Protein AF-A0A840P3N3-F1 (afdb_monomer_lite)

Foldseek 3Di:
DAFPDWDAQDWDADPPGRTLDGGDTDGHHPPGDDDRDDDPDRPDPPPDD

pLDDT: mean 75.75, std 15.87, range [43.78, 92.69]

InterPro domains:
  IPR027417 P-loop containing nucleoside triphosphate hydrolase [G3DSA:3.40.50.300] (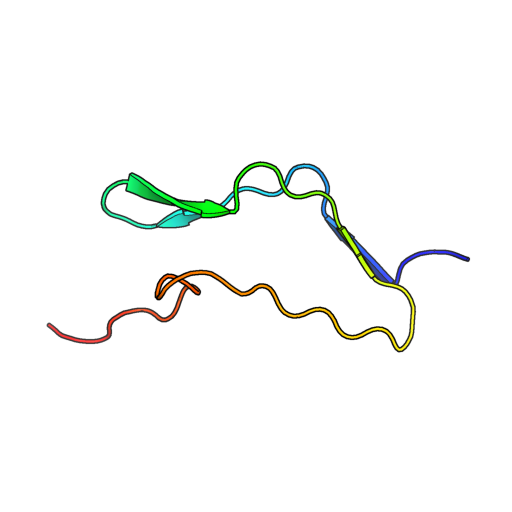1-45)
  IPR027417 P-loop containing nucleoside triphosphate hydrolase [SSF52540] (3-44)

Organism: NCBI:txid1073253

Radius of gyration: 13.56 Å; chains: 1; bounding box: 46×17×27 Å

Structure (mmCIF, N/CA/C/O backbone):
data_AF-A0A840P3N3-F1
#
_entry.id   AF-A0A840P3N3-F1
#
loop_
_atom_site.group_PDB
_atom_site.id
_atom_site.type_symbol
_atom_site.label_atom_id
_atom_site.label_alt_id
_atom_site.label_comp_id
_atom_site.label_asym_id
_atom_site.label_entity_id
_atom_site.label_seq_id
_atom_site.pdbx_PDB_ins_code
_atom_site.Cartn_x
_atom_site.Cartn_y
_atom_site.Cartn_z
_atom_site.occupancy
_atom_site.B_iso_or_equiv
_atom_site.auth_seq_id
_atom_site.auth_comp_id
_atom_site.auth_asym_id
_atom_site.auth_atom_id
_atom_site.pdbx_PDB_model_num
ATOM 1 N N . MET A 1 1 ? -19.578 3.943 8.065 1.00 65.94 1 MET A N 1
ATOM 2 C CA . MET A 1 1 ? -18.316 3.852 8.836 1.00 65.94 1 MET A CA 1
ATOM 3 C C . MET A 1 1 ? -17.262 4.628 8.056 1.00 65.94 1 MET A C 1
ATOM 5 O O . MET A 1 1 ? -17.309 4.540 6.836 1.00 65.94 1 MET A O 1
ATOM 9 N N . ARG A 1 2 ? -16.409 5.445 8.688 1.00 84.50 2 ARG A N 1
ATOM 10 C CA . ARG A 1 2 ? -15.353 6.191 7.970 1.00 84.50 2 ARG A CA 1
ATOM 11 C C . ARG A 1 2 ? -14.035 5.411 8.060 1.00 84.50 2 ARG A C 1
ATOM 13 O O . ARG A 1 2 ? -13.738 4.948 9.164 1.00 84.50 2 ARG A O 1
ATOM 20 N N . PRO A 1 3 ? -13.289 5.233 6.956 1.00 88.12 3 PRO A N 1
ATOM 21 C CA . PRO A 1 3 ? -11.982 4.593 7.007 1.00 88.12 3 PRO A CA 1
ATOM 22 C C . PRO A 1 3 ? -11.007 5.442 7.826 1.00 88.12 3 PRO A C 1
ATOM 24 O O . PRO A 1 3 ? -11.131 6.666 7.899 1.00 88.12 3 PRO A O 1
ATOM 27 N N . VAL A 1 4 ? -10.054 4.775 8.471 1.00 92.12 4 VAL A N 1
ATOM 28 C CA . VAL A 1 4 ? -8.982 5.432 9.234 1.00 92.12 4 VAL A CA 1
ATOM 29 C C . VAL A 1 4 ? -7.817 5.778 8.309 1.00 92.12 4 VAL A C 1
ATOM 31 O O . VAL A 1 4 ? -7.144 6.786 8.509 1.00 92.12 4 VAL A O 1
ATOM 34 N N . VAL A 1 5 ? -7.600 4.959 7.278 1.00 90.50 5 VAL A N 1
ATOM 35 C CA . VAL A 1 5 ? -6.624 5.202 6.213 1.00 90.50 5 VAL A CA 1
ATOM 36 C C . VAL A 1 5 ? -7.304 4.972 4.873 1.00 90.50 5 VAL A C 1
ATOM 38 O O . VAL A 1 5 ? -7.991 3.969 4.688 1.00 90.50 5 VAL A O 1
ATOM 41 N N . GLU A 1 6 ? -7.080 5.884 3.934 1.00 92.12 6 GLU A N 1
ATOM 42 C CA . GLU A 1 6 ? -7.569 5.788 2.564 1.00 92.12 6 GLU A CA 1
ATOM 43 C C . GLU A 1 6 ? -6.435 6.138 1.597 1.00 92.12 6 GLU A C 1
ATOM 45 O O . GLU A 1 6 ? -5.702 7.111 1.786 1.00 92.12 6 GLU A O 1
ATOM 50 N N . LEU A 1 7 ? -6.255 5.286 0.594 1.00 89.69 7 LEU A N 1
ATOM 51 C CA . LEU A 1 7 ? -5.275 5.413 -0.474 1.00 89.69 7 LEU A CA 1
ATOM 52 C C . LEU A 1 7 ? -6.035 5.348 -1.793 1.00 89.69 7 LEU A C 1
ATOM 54 O O . LEU A 1 7 ? -6.662 4.332 -2.086 1.00 89.69 7 LEU A O 1
ATOM 58 N N . GLU A 1 8 ? -5.928 6.391 -2.607 1.00 92.69 8 GLU A N 1
ATOM 59 C CA . GLU A 1 8 ? -6.511 6.420 -3.947 1.00 92.69 8 GLU A CA 1
ATOM 60 C C . GLU A 1 8 ? -5.415 6.355 -5.007 1.00 92.69 8 GLU A C 1
ATOM 62 O O . GLU A 1 8 ? -4.485 7.165 -5.002 1.00 92.69 8 GLU A O 1
ATOM 67 N N . ARG A 1 9 ? -5.528 5.382 -5.923 1.00 90.69 9 ARG A N 1
ATOM 68 C CA . ARG A 1 9 ? -4.621 5.193 -7.075 1.00 90.69 9 ARG A CA 1
ATOM 69 C C . ARG A 1 9 ? -3.132 5.318 -6.721 1.00 90.69 9 ARG A C 1
ATOM 71 O O . ARG A 1 9 ? -2.329 5.840 -7.495 1.00 90.69 9 ARG A O 1
ATOM 78 N N . ALA A 1 10 ? -2.742 4.804 -5.560 1.00 85.50 10 ALA A N 1
ATOM 79 C CA . ALA A 1 10 ? -1.383 4.891 -5.061 1.00 85.50 10 ALA A CA 1
ATOM 80 C C . ALA A 1 10 ? -0.414 4.111 -5.966 1.00 85.50 10 ALA A C 1
ATOM 82 O O . ALA A 1 10 ? -0.647 2.953 -6.320 1.00 85.50 10 ALA A O 1
ATOM 83 N N . GLY A 1 11 ? 0.704 4.745 -6.318 1.00 85.19 11 GLY A N 1
ATOM 84 C CA . GLY A 1 11 ? 1.769 4.160 -7.129 1.00 85.19 11 GLY A CA 1
ATOM 85 C C . GLY A 1 11 ? 3.141 4.384 -6.501 1.00 85.19 11 GLY A C 1
ATOM 86 O O . GLY A 1 11 ? 3.388 5.408 -5.860 1.00 85.19 11 GLY A O 1
ATOM 87 N N . ARG A 1 12 ? 4.053 3.424 -6.678 1.00 83.44 12 ARG A N 1
ATOM 88 C CA . ARG A 1 12 ? 5.435 3.534 -6.196 1.00 83.44 12 ARG A CA 1
ATOM 89 C C . ARG A 1 12 ? 6.390 2.841 -7.154 1.00 83.44 12 ARG A C 1
ATOM 91 O O . ARG A 1 12 ? 6.257 1.646 -7.410 1.00 83.44 12 ARG A O 1
ATOM 98 N N . THR A 1 13 ? 7.401 3.585 -7.587 1.00 83.31 13 THR A N 1
ATOM 99 C CA . T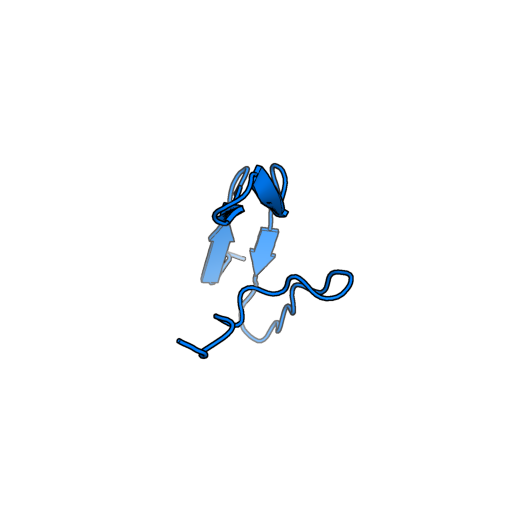HR A 1 13 ? 8.519 3.079 -8.387 1.00 83.31 13 THR A CA 1
ATOM 100 C C . THR A 1 13 ? 9.814 3.335 -7.626 1.00 83.31 13 THR A C 1
ATOM 102 O O . THR A 1 13 ? 10.026 4.434 -7.113 1.00 83.31 13 THR A O 1
ATOM 105 N N . TYR A 1 14 ? 10.660 2.316 -7.514 1.00 78.75 14 TYR A N 1
ATOM 106 C CA . TYR A 1 14 ? 12.006 2.442 -6.954 1.00 78.75 14 TYR A CA 1
ATOM 107 C C . TYR A 1 14 ? 13.037 2.660 -8.072 1.00 78.75 14 TYR A C 1
ATOM 109 O O . TYR A 1 14 ? 12.745 2.458 -9.254 1.00 78.75 14 TYR A O 1
ATOM 117 N N . GLY A 1 15 ? 14.248 3.094 -7.700 1.00 78.69 15 GLY A N 1
ATOM 118 C CA . GLY A 1 15 ? 15.357 3.284 -8.641 1.00 78.69 15 GLY A CA 1
ATOM 119 C C . GLY A 1 15 ? 15.592 2.043 -9.511 1.00 78.69 15 GLY A C 1
ATOM 120 O O . GLY A 1 15 ? 15.410 0.916 -9.056 1.00 78.69 15 GLY A O 1
ATOM 121 N N . GLY A 1 16 ? 15.942 2.254 -10.781 1.00 80.69 16 GLY A N 1
ATOM 122 C CA . GLY A 1 16 ? 16.039 1.177 -11.775 1.00 80.69 16 GLY A CA 1
ATOM 123 C C . GLY A 1 16 ? 14.715 0.815 -12.462 1.00 80.69 16 GLY A C 1
ATOM 124 O O . GLY A 1 16 ? 14.666 -0.168 -13.191 1.00 80.69 16 GLY A O 1
ATOM 125 N N . GLY A 1 17 ? 13.643 1.593 -12.256 1.00 80.12 17 GLY A N 1
ATOM 126 C CA . GLY A 1 17 ? 12.379 1.442 -12.993 1.00 80.12 17 GLY A CA 1
ATOM 127 C C . GLY A 1 17 ? 11.450 0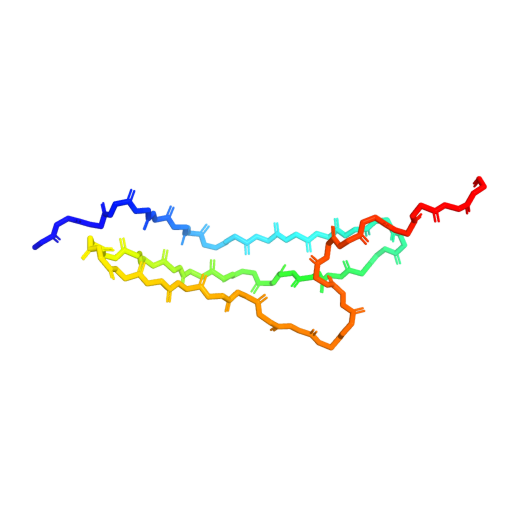.345 -12.463 1.00 80.12 17 GLY A C 1
ATOM 128 O O . GLY A 1 17 ? 10.462 -0.001 -13.110 1.00 80.12 17 GLY A O 1
ATOM 129 N N . VAL A 1 18 ? 11.731 -0.199 -11.277 1.00 80.75 18 VAL A N 1
ATOM 130 C CA . VAL A 1 18 ? 10.921 -1.262 -10.671 1.00 80.75 18 VAL A CA 1
ATOM 131 C C . VAL A 1 18 ? 9.653 -0.667 -10.061 1.00 80.75 18 VAL A C 1
ATOM 133 O O . VAL A 1 18 ? 9.704 0.014 -9.034 1.00 80.75 18 VAL A O 1
ATOM 136 N N . ALA A 1 19 ? 8.504 -0.936 -10.684 1.00 80.31 19 ALA A N 1
ATOM 137 C CA . ALA A 1 19 ? 7.195 -0.558 -10.158 1.00 80.31 19 ALA A CA 1
ATOM 138 C C . ALA A 1 19 ? 6.764 -1.534 -9.051 1.00 80.31 19 ALA A C 1
ATOM 140 O O . ALA A 1 19 ? 6.376 -2.667 -9.332 1.00 80.31 19 ALA A O 1
ATOM 141 N N . ALA A 1 20 ? 6.833 -1.080 -7.801 1.00 75.81 20 ALA A N 1
ATOM 142 C CA . ALA A 1 20 ? 6.422 -1.841 -6.624 1.00 75.81 20 ALA A CA 1
ATOM 143 C C . ALA A 1 20 ? 4.917 -1.745 -6.340 1.00 75.81 20 ALA A C 1
ATOM 145 O O . ALA A 1 20 ? 4.351 -2.656 -5.744 1.00 75.81 20 ALA A O 1
ATOM 146 N N . LEU A 1 21 ? 4.267 -0.659 -6.768 1.00 82.38 21 LEU A N 1
ATOM 147 C CA . LEU A 1 21 ? 2.821 -0.481 -6.652 1.00 82.38 21 LEU A CA 1
ATOM 148 C C . LEU A 1 21 ? 2.286 0.199 -7.913 1.00 82.38 21 LEU A C 1
ATOM 150 O O . LEU A 1 21 ? 2.847 1.210 -8.345 1.00 82.38 21 LEU A O 1
ATOM 154 N N . ARG A 1 22 ? 1.216 -0.351 -8.496 1.00 82.94 22 ARG A N 1
ATOM 155 C CA . ARG A 1 22 ? 0.564 0.172 -9.705 1.00 82.94 22 ARG A CA 1
ATOM 156 C C . ARG A 1 22 ? -0.899 0.490 -9.400 1.00 82.94 22 ARG A C 1
ATOM 158 O O . ARG A 1 22 ? -1.711 -0.421 -9.334 1.00 82.94 22 ARG A O 1
ATOM 165 N N . GLU A 1 23 ? -1.188 1.775 -9.203 1.00 85.56 23 GLU A N 1
ATOM 166 C CA . GLU A 1 23 ? -2.541 2.344 -9.073 1.00 85.56 23 GLU A CA 1
ATOM 167 C C . GLU A 1 23 ? -3.461 1.637 -8.062 1.00 85.56 23 GLU A C 1
ATOM 169 O O . GLU A 1 23 ? -4.646 1.420 -8.313 1.00 85.56 23 GLU A O 1
ATOM 174 N N . ALA A 1 24 ? -2.934 1.289 -6.890 1.00 83.81 24 ALA A N 1
ATOM 175 C CA . ALA A 1 24 ? -3.717 0.603 -5.872 1.00 83.81 24 ALA A CA 1
ATOM 176 C C . ALA A 1 24 ? -4.675 1.560 -5.151 1.00 83.81 24 ALA A C 1
ATOM 178 O O . ALA A 1 24 ? -4.278 2.641 -4.718 1.00 83.81 24 ALA A O 1
ATOM 179 N N . THR A 1 25 ? -5.923 1.128 -4.975 1.00 89.38 25 THR A N 1
ATOM 180 C CA . THR A 1 25 ? -6.927 1.833 -4.169 1.00 89.38 25 THR A CA 1
ATOM 181 C C . THR A 1 25 ? -7.300 0.960 -2.978 1.00 89.38 25 THR A C 1
ATOM 183 O O . THR A 1 25 ? -7.696 -0.191 -3.166 1.00 89.38 25 THR A O 1
ATOM 186 N N . VAL A 1 26 ? -7.108 1.473 -1.761 1.00 89.50 26 VAL A N 1
ATOM 187 C CA . VAL A 1 26 ? -7.296 0.730 -0.504 1.00 89.50 26 VAL A CA 1
ATOM 188 C C . VAL A 1 26 ? -7.933 1.640 0.538 1.00 89.50 26 VAL A C 1
ATOM 190 O O . VAL A 1 26 ? -7.457 2.747 0.770 1.00 89.50 26 VAL A O 1
ATOM 193 N N . ALA A 1 27 ? -8.953 1.132 1.223 1.00 92.50 27 ALA A N 1
ATOM 194 C CA . ALA A 1 27 ? -9.508 1.729 2.429 1.00 92.50 27 ALA A CA 1
ATOM 195 C C . ALA A 1 27 ? -9.301 0.759 3.598 1.00 92.50 27 ALA A C 1
ATOM 197 O O . ALA A 1 27 ? -9.540 -0.439 3.448 1.00 92.50 27 ALA A O 1
ATOM 198 N N . ILE A 1 28 ? -8.835 1.268 4.738 1.00 90.50 28 ILE A N 1
ATOM 199 C CA . ILE A 1 28 ? -8.587 0.482 5.952 1.00 90.50 28 ILE A CA 1
ATOM 200 C C . ILE A 1 28 ? -9.507 0.995 7.056 1.00 90.50 28 ILE A C 1
ATOM 202 O O . ILE A 1 28 ? -9.452 2.170 7.448 1.00 90.50 28 ILE A O 1
ATOM 206 N N . GLY A 1 29 ? -10.366 0.109 7.547 1.00 92.50 29 GLY A N 1
ATOM 207 C CA . GLY A 1 29 ? -11.247 0.339 8.679 1.00 92.50 29 GLY A CA 1
ATOM 208 C C . GLY A 1 29 ? -10.521 0.293 10.023 1.00 92.50 29 GLY A C 1
ATOM 209 O O . GLY A 1 29 ? -9.366 -0.108 10.150 1.00 92.50 29 GLY A O 1
ATOM 210 N N . TYR A 1 30 ? -11.218 0.722 11.072 1.00 90.50 30 TYR A N 1
ATOM 211 C CA . TYR A 1 30 ? -10.676 0.669 12.426 1.00 90.50 30 TYR A CA 1
ATOM 212 C C . TYR A 1 30 ? -10.532 -0.787 12.893 1.00 90.50 30 TYR A C 1
ATOM 214 O O . TYR A 1 30 ? -11.501 -1.541 12.866 1.00 90.50 30 TYR A O 1
ATOM 222 N N . GLY A 1 31 ? -9.333 -1.167 13.342 1.00 90.94 31 GLY A N 1
ATOM 223 C CA . GLY A 1 31 ? -9.018 -2.539 13.760 1.00 90.94 31 GLY A CA 1
ATOM 224 C C . GLY A 1 31 ? -8.647 -3.488 12.613 1.00 90.94 31 GLY A C 1
ATOM 225 O O . GLY A 1 31 ? -8.339 -4.648 12.877 1.00 90.94 31 GLY A O 1
ATOM 226 N N . GLU A 1 32 ? -8.635 -3.013 11.364 1.00 85.62 32 GLU A N 1
ATOM 227 C CA . GLU A 1 32 ? -8.199 -3.798 10.208 1.00 85.62 32 GLU A CA 1
ATOM 228 C C . GLU A 1 32 ? -6.689 -3.660 9.980 1.00 85.62 32 GLU A C 1
ATOM 230 O O . GLU A 1 32 ? -6.115 -2.574 10.083 1.00 85.62 32 GLU A O 1
ATOM 235 N N . LEU A 1 33 ? -6.037 -4.777 9.651 1.00 79.56 33 LEU A N 1
ATOM 236 C CA . LEU A 1 33 ? -4.613 -4.829 9.334 1.00 79.56 33 LEU A CA 1
ATOM 237 C C . LEU A 1 33 ? -4.430 -5.288 7.887 1.00 79.56 33 LEU A C 1
ATOM 239 O O . LEU A 1 33 ? -4.865 -6.376 7.516 1.00 79.56 33 LEU A O 1
ATOM 243 N N . VAL A 1 34 ? -3.753 -4.470 7.082 1.00 81.44 34 VAL A N 1
ATOM 244 C CA . VAL A 1 34 ? -3.484 -4.754 5.667 1.00 81.44 34 VAL A CA 1
ATOM 245 C C . VAL A 1 34 ? -1.978 -4.794 5.431 1.00 81.44 34 VAL A C 1
ATOM 247 O O . VAL A 1 34 ? -1.260 -3.853 5.767 1.00 81.44 34 VAL A O 1
ATOM 250 N N . ALA A 1 35 ? -1.496 -5.881 4.826 1.00 75.50 35 ALA A N 1
ATOM 251 C CA . ALA A 1 35 ? -0.107 -6.036 4.411 1.00 75.50 35 ALA A CA 1
ATOM 252 C C . ALA A 1 35 ? -0.011 -6.044 2.880 1.00 75.50 35 ALA A C 1
ATOM 254 O O . ALA A 1 35 ? -0.675 -6.833 2.212 1.00 75.50 35 ALA A O 1
ATOM 255 N N . VAL A 1 36 ? 0.847 -5.189 2.319 1.00 72.31 36 VAL A N 1
ATOM 256 C CA . VAL A 1 36 ? 1.153 -5.191 0.882 1.00 72.31 36 VAL A CA 1
ATOM 257 C C . VAL A 1 36 ? 2.304 -6.166 0.630 1.00 72.31 36 VAL A C 1
ATOM 259 O O . VAL A 1 36 ? 3.427 -5.938 1.084 1.00 72.31 36 VAL A O 1
ATOM 262 N N . VAL A 1 37 ? 2.029 -7.256 -0.090 1.00 66.12 37 VAL A N 1
ATOM 263 C CA . VAL A 1 37 ? 3.012 -8.297 -0.433 1.00 66.12 37 VAL A CA 1
ATOM 264 C C . VAL A 1 37 ? 3.250 -8.356 -1.943 1.00 66.12 37 VAL A C 1
ATOM 266 O O . VAL A 1 37 ? 2.319 -8.267 -2.735 1.00 66.12 37 VAL A O 1
ATOM 269 N N . GLY A 1 38 ? 4.509 -8.520 -2.349 1.00 59.31 38 GLY A N 1
ATOM 270 C CA . GLY A 1 38 ? 4.915 -8.693 -3.746 1.00 59.31 38 GLY A CA 1
ATOM 271 C C . GLY A 1 38 ? 6.220 -9.496 -3.846 1.00 59.31 38 GLY A C 1
ATOM 272 O O . GLY A 1 38 ? 6.955 -9.561 -2.853 1.00 59.31 38 GLY A O 1
ATOM 273 N N . PRO A 1 39 ? 6.524 -10.120 -5.004 1.00 53.19 39 PRO A N 1
ATOM 274 C CA . PRO A 1 39 ? 7.717 -10.950 -5.194 1.00 53.19 39 PRO A CA 1
ATOM 275 C C . PRO A 1 39 ? 8.982 -10.103 -4.991 1.00 53.19 39 PRO A C 1
ATOM 277 O O . PRO A 1 39 ? 9.305 -9.249 -5.806 1.00 53.19 39 PRO A O 1
ATOM 280 N N . SER A 1 40 ? 9.632 -10.276 -3.835 1.00 53.31 40 SER A N 1
ATOM 281 C CA . SER A 1 40 ? 10.885 -9.626 -3.411 1.00 53.31 40 SER A CA 1
ATOM 282 C C . SER A 1 40 ? 11.107 -8.197 -3.946 1.00 53.31 40 SER A C 1
ATOM 284 O O . SER A 1 40 ? 12.066 -7.931 -4.664 1.00 53.31 40 SER A O 1
ATOM 286 N N . GLY A 1 41 ? 10.221 -7.265 -3.591 1.00 49.69 41 GLY A N 1
ATOM 287 C CA . GLY A 1 41 ? 10.324 -5.853 -3.988 1.00 49.69 41 GLY A CA 1
ATOM 288 C C . GLY A 1 41 ? 9.643 -4.888 -3.014 1.00 49.69 41 GLY A C 1
ATOM 289 O O . GLY A 1 41 ? 9.302 -3.771 -3.386 1.00 49.69 41 GLY A O 1
ATOM 290 N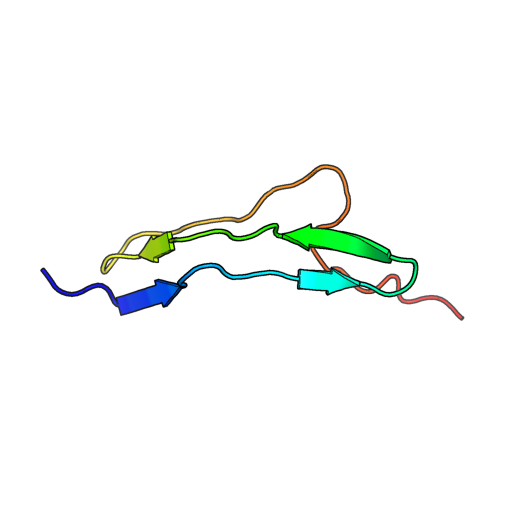 N . SER A 1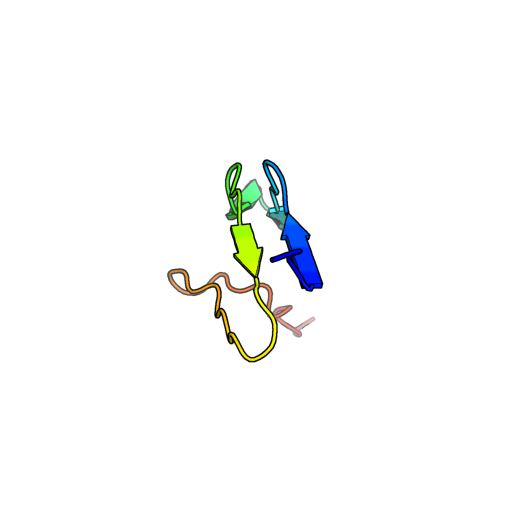 42 ? 9.430 -5.317 -1.764 1.00 51.28 42 SER A N 1
ATOM 291 C CA . SER A 1 42 ? 8.615 -4.647 -0.735 1.00 51.28 42 SER A CA 1
ATOM 292 C C . SER A 1 42 ? 9.230 -3.365 -0.144 1.00 51.28 42 SER A C 1
ATOM 294 O O . SER A 1 42 ? 8.977 -3.042 1.015 1.00 51.28 42 SER A O 1
ATOM 296 N N . GLY A 1 43 ? 10.119 -2.678 -0.861 1.00 49.00 43 GLY A N 1
ATOM 297 C CA . GLY A 1 43 ? 10.696 -1.428 -0.373 1.00 49.00 43 GLY A CA 1
ATOM 298 C C . GLY A 1 43 ? 11.692 -1.543 0.780 1.00 49.00 43 GLY A C 1
ATOM 299 O O . GLY A 1 43 ? 11.972 -0.532 1.417 1.00 49.00 43 GLY A O 1
AT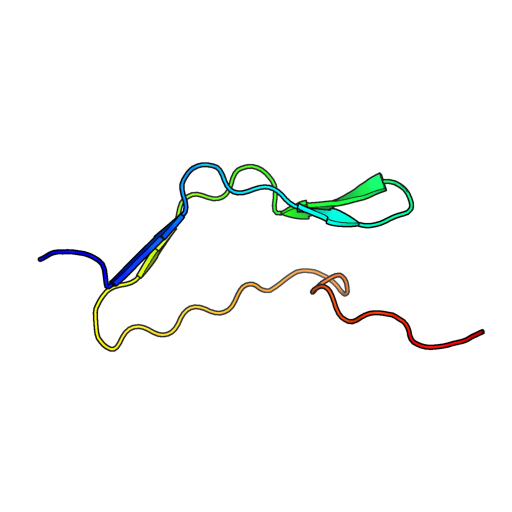OM 300 N N . LYS A 1 44 ? 12.273 -2.723 1.045 1.00 48.28 44 LYS A N 1
ATOM 301 C CA . LYS A 1 44 ? 13.498 -2.762 1.854 1.00 48.28 44 LYS A CA 1
ATOM 302 C C . LYS A 1 44 ? 14.621 -2.124 1.026 1.00 48.28 44 LYS A C 1
ATOM 304 O O . LYS A 1 44 ? 14.904 -2.649 -0.055 1.00 48.28 44 LYS A O 1
ATOM 309 N N . PRO A 1 45 ? 15.258 -1.027 1.475 1.00 43.88 45 PRO A N 1
ATOM 310 C CA . PRO A 1 45 ? 16.489 -0.582 0.845 1.00 43.88 45 PRO A CA 1
ATOM 311 C C . PRO A 1 45 ? 17.483 -1.739 0.930 1.00 43.88 45 PRO A C 1
ATOM 313 O O . PRO A 1 45 ? 17.687 -2.314 2.001 1.00 43.88 45 PRO A O 1
ATOM 316 N N . LYS A 1 46 ? 18.082 -2.117 -0.200 1.00 50.03 46 LYS A N 1
ATOM 317 C CA . LYS A 1 46 ? 19.294 -2.929 -0.147 1.00 50.03 46 LYS A CA 1
ATOM 318 C C . LYS A 1 46 ? 20.387 -2.008 0.378 1.00 50.03 46 LYS A C 1
ATOM 320 O O . LYS A 1 46 ? 20.960 -1.233 -0.373 1.00 50.03 46 LYS A O 1
ATOM 325 N N . GLN A 1 47 ? 20.586 -2.012 1.688 1.00 50.53 47 GLN A N 1
ATOM 326 C CA . GLN A 1 47 ? 21.769 -1.423 2.289 1.00 50.53 47 GLN A CA 1
ATOM 327 C C . GLN A 1 47 ? 22.977 -2.226 1.776 1.00 50.53 47 GLN A C 1
ATOM 329 O O . GLN A 1 47 ? 23.000 -3.446 1.942 1.00 50.53 47 GLN A O 1
ATOM 334 N N . GLY A 1 48 ? 23.934 -1.568 1.115 1.00 49.72 48 GLY A N 1
ATOM 335 C CA . GLY A 1 48 ? 25.177 -2.205 0.676 1.00 49.72 48 GLY A CA 1
ATOM 336 C C . GLY A 1 48 ? 25.905 -1.475 -0.456 1.00 49.72 48 GLY A C 1
ATOM 337 O O . GLY A 1 48 ? 25.639 -1.776 -1.616 1.00 49.72 48 GLY A O 1
ATOM 338 N N . LEU A 1 49 ? 26.871 -0.642 -0.043 1.00 43.78 49 LEU A N 1
ATOM 339 C CA . LEU A 1 49 ? 27.899 0.116 -0.783 1.00 43.78 49 LEU A CA 1
ATOM 340 C C . LEU A 1 49 ? 27.481 1.437 -1.450 1.00 43.78 49 LEU A C 1
ATOM 342 O O . LEU A 1 49 ? 26.693 1.418 -2.417 1.00 43.78 49 LEU A O 1
#

Secondary structure (DSSP, 8-state):
---SEEEEEEEEEETTTEEEEEEEEEEE-TT-------TT-SS------

Sequence (49 aa):
MRPVVELERAGRTYGGGVAALREATVAIGYGELVAVVGPSGSGKPKQGL